Protein AF-S9TN40-F1 (afdb_monomer_lite)

Radius of gyration: 31.81 Å; chains: 1; bounding box: 70×39×96 Å

Secondary structure (DSSP, 8-state):
-----SHHHHHHHHHHHHHHHHHHHHTTSTTS------------EEEEESS-SSS----GGGS-TT-SEEEEEEEEEBTBTTS-EEE---TTS-HHHHHHHHHHHHHTT-EEEEEE--SSS-----EE-HHHHHHHHHHHHHHHHHHHTT-

Sequence (151 aa):
MLRTGNTSRRKWMIVLHAALALMLLQGLVLWAPQAQAAVSSKTIVGYWHNFDNGSGFIKLRDVSPKFDVINVSFAEPTSGVTNGTIGFTPYNYTDTDFKADVSYLQSQGKKVIISMGVRMGRCNCRTPEPEIISLIQSLRSLRNTASTDLM

Foldseek 3Di:
DDDPPDPVVVVVVVVVVVVVVVVVVVVVPPPPPPCPPPDPVDAAADEAELDDPPPDHDQLLRPDPSHQEYEYPAFDAPPPQPPQETGDDRRVDDPVSNVVSCVVCVVVNHHYAHHHDDPPDDRPHDDYDPSVVVNVVSVVVVVVVVVVVPD

pLDDT: mean 70.1, std 18.06, range [32.41, 96.12]

Organism: NCBI:txid1117108

Structure (mmCIF, N/CA/C/O backbone):
data_AF-S9TN40-F1
#
_entry.id   AF-S9TN40-F1
#
loop_
_atom_site.group_PDB
_atom_site.id
_atom_site.type_symbol
_atom_site.label_atom_id
_atom_site.label_alt_id
_atom_site.label_comp_id
_atom_site.label_asym_id
_atom_site.label_entity_id
_atom_site.label_seq_id
_atom_site.pdbx_PDB_ins_code
_atom_site.Cartn_x
_atom_site.Cartn_y
_atom_site.Cartn_z
_atom_site.occupancy
_atom_site.B_iso_or_equiv
_atom_site.auth_seq_id
_atom_site.auth_comp_id
_atom_site.auth_asym_id
_atom_site.auth_atom_id
_atom_site.pdbx_PDB_model_num
ATOM 1 N N . MET A 1 1 ? -49.865 24.875 83.078 1.00 40.78 1 MET A N 1
ATOM 2 C CA . MET A 1 1 ? -48.717 24.014 82.708 1.00 40.78 1 MET A CA 1
ATOM 3 C C . MET A 1 1 ? -48.817 23.666 81.225 1.00 40.78 1 MET A C 1
ATOM 5 O O . MET A 1 1 ? -49.655 22.854 80.862 1.00 40.78 1 MET A O 1
ATOM 9 N N . LEU A 1 2 ? -48.038 24.321 80.355 1.00 44.53 2 LEU A N 1
ATOM 10 C CA . LEU A 1 2 ? -48.029 24.052 78.909 1.00 44.53 2 LEU A CA 1
ATOM 11 C C . LEU A 1 2 ? -46.911 23.051 78.579 1.00 44.53 2 LEU A C 1
ATOM 13 O O . LEU A 1 2 ? -45.742 23.296 78.861 1.00 44.53 2 LEU A O 1
ATOM 17 N N . ARG A 1 3 ? -47.281 21.900 78.006 1.00 49.00 3 ARG A N 1
ATOM 18 C CA . ARG A 1 3 ? -46.381 20.792 77.653 1.00 49.00 3 ARG A CA 1
ATOM 19 C C . ARG A 1 3 ? -45.737 21.050 76.286 1.00 49.00 3 ARG A C 1
ATOM 21 O O . ARG A 1 3 ? -46.187 20.533 75.267 1.00 49.00 3 ARG A O 1
ATOM 28 N N . THR A 1 4 ? -44.680 21.855 76.247 1.00 58.47 4 THR A N 1
ATOM 29 C CA . THR A 1 4 ? -43.840 22.044 75.053 1.00 58.47 4 THR A CA 1
ATOM 30 C C . THR A 1 4 ? -42.830 20.905 74.943 1.00 58.47 4 THR A C 1
ATOM 32 O O . THR A 1 4 ? -41.789 20.921 75.591 1.00 58.47 4 THR A O 1
ATOM 35 N N . GLY A 1 5 ? -43.123 19.888 74.133 1.00 61.41 5 GLY A N 1
ATOM 36 C CA . GLY A 1 5 ? -42.193 18.768 73.978 1.00 61.41 5 GLY A CA 1
ATOM 37 C C . GLY A 1 5 ? -42.590 17.769 72.904 1.00 61.41 5 GLY A C 1
ATOM 38 O O . GLY A 1 5 ? -42.845 16.617 73.226 1.00 61.41 5 GLY A O 1
ATOM 39 N N . ASN A 1 6 ? -42.668 18.182 71.633 1.00 60.69 6 ASN A N 1
ATOM 40 C CA . ASN A 1 6 ? -42.707 17.204 70.528 1.00 60.69 6 ASN A CA 1
ATOM 41 C C . ASN A 1 6 ? -42.323 17.756 69.141 1.00 60.69 6 ASN A C 1
ATOM 43 O O . ASN A 1 6 ? -42.024 16.997 68.224 1.00 60.69 6 ASN A O 1
ATOM 47 N N . THR A 1 7 ? -42.301 19.075 68.951 1.00 58.06 7 THR A N 1
ATOM 48 C CA . THR A 1 7 ? -42.022 19.681 67.637 1.00 58.06 7 THR A CA 1
ATOM 49 C C . THR A 1 7 ? -40.564 19.524 67.210 1.00 58.06 7 THR A C 1
ATOM 51 O O . THR A 1 7 ? -40.300 19.266 66.040 1.00 58.06 7 THR A O 1
ATOM 54 N N . SER A 1 8 ? -39.619 19.600 68.152 1.00 60.91 8 SER A N 1
ATOM 55 C CA . SER A 1 8 ? -38.189 19.452 67.854 1.00 60.91 8 SER A CA 1
ATOM 56 C C . SER A 1 8 ? -37.843 18.016 67.432 1.00 60.91 8 SER A C 1
ATOM 58 O O . SER A 1 8 ? -37.237 17.805 66.386 1.00 60.91 8 SER A O 1
ATOM 60 N N . ARG A 1 9 ? -38.345 17.002 68.156 1.00 66.50 9 ARG A N 1
ATOM 61 C CA . ARG A 1 9 ? -38.124 15.579 67.829 1.00 66.50 9 ARG A CA 1
ATOM 62 C C . ARG A 1 9 ? -38.661 15.195 66.446 1.00 66.50 9 ARG A C 1
ATOM 64 O O . ARG A 1 9 ? -37.987 14.477 65.720 1.00 66.50 9 ARG A O 1
ATOM 71 N N . ARG A 1 10 ? -39.825 15.719 66.044 1.00 63.19 10 ARG A N 1
ATOM 72 C CA . ARG A 1 10 ? -40.383 15.489 64.697 1.00 63.19 10 ARG A CA 1
ATOM 73 C C . ARG A 1 10 ? -39.520 16.088 63.585 1.00 63.19 10 ARG A C 1
ATOM 75 O O . ARG A 1 10 ? -39.329 15.434 62.567 1.00 63.19 10 ARG A O 1
ATOM 82 N N . LYS A 1 11 ? -38.953 17.283 63.790 1.00 69.25 11 LYS A N 1
ATOM 83 C CA . LYS A 1 11 ? -38.044 17.918 62.818 1.00 69.25 11 LYS A CA 1
ATOM 84 C C . LYS A 1 11 ? -36.750 17.117 62.643 1.00 69.25 11 LYS A C 1
ATOM 86 O O . LYS A 1 11 ? -36.349 16.861 61.514 1.00 69.25 11 LYS A O 1
ATOM 91 N N . TRP A 1 12 ? -36.158 16.647 63.741 1.00 69.19 12 TRP A N 1
ATOM 92 C CA . TRP A 1 12 ? -34.956 15.806 63.699 1.00 69.19 12 TRP A CA 1
ATOM 93 C C . TRP A 1 12 ? -35.201 14.441 63.050 1.00 69.19 12 TRP A C 1
ATOM 95 O O . TRP A 1 12 ? -34.355 13.967 62.296 1.00 69.19 12 TRP A O 1
ATOM 105 N N . MET A 1 13 ? -36.377 13.841 63.260 1.00 73.88 13 MET A N 1
ATOM 106 C CA . MET A 1 13 ? -36.742 12.598 62.574 1.00 73.88 13 MET A CA 1
ATOM 107 C C . MET A 1 13 ? -36.848 12.780 61.054 1.00 73.88 13 MET A C 1
ATOM 109 O O . MET A 1 13 ? -36.390 11.907 60.326 1.00 73.88 13 MET A O 1
ATOM 113 N N . ILE A 1 14 ? -37.379 13.903 60.561 1.00 75.62 14 ILE A N 1
ATOM 114 C CA . ILE A 1 14 ? -37.471 14.172 59.112 1.00 75.62 14 ILE A CA 1
ATOM 115 C C . ILE A 1 14 ? -36.076 14.340 58.492 1.00 75.62 14 ILE A C 1
ATOM 117 O O . ILE A 1 14 ? -35.807 13.776 57.435 1.00 75.62 14 ILE A O 1
ATOM 121 N N . VAL A 1 15 ? -35.167 15.049 59.170 1.00 75.31 15 VAL A N 1
ATOM 122 C CA . VAL A 1 15 ? -33.778 15.225 58.706 1.00 75.31 15 VAL A CA 1
ATOM 123 C C . VAL A 1 15 ? -33.031 13.888 58.659 1.00 75.31 15 VAL A C 1
ATOM 125 O O . VAL A 1 15 ? -32.335 13.616 57.685 1.00 75.31 15 VAL A O 1
ATOM 128 N N . LEU A 1 16 ? -33.222 13.021 59.660 1.00 77.44 16 LEU A N 1
ATOM 129 C CA . LEU A 1 16 ? -32.628 11.679 59.683 1.00 77.44 16 LEU A CA 1
ATOM 130 C C . LEU A 1 16 ? -33.131 10.798 58.532 1.00 77.44 16 LEU A C 1
ATOM 132 O O . LEU A 1 16 ? -32.328 10.126 57.890 1.00 77.44 16 LEU A O 1
ATOM 136 N N . HIS A 1 17 ? -34.432 10.833 58.228 1.00 71.94 17 HIS A N 1
ATOM 137 C CA . HIS A 1 17 ? -34.983 10.078 57.099 1.00 71.94 17 HIS A CA 1
ATOM 138 C C . HIS A 1 17 ? -34.494 10.624 55.751 1.00 71.94 17 HIS A C 1
ATOM 140 O O . HIS A 1 17 ? -34.180 9.838 54.862 1.00 71.94 17 HIS A O 1
ATOM 146 N N . ALA A 1 18 ? -34.372 11.947 55.603 1.00 75.56 18 ALA A N 1
ATOM 147 C CA . ALA A 1 18 ? -33.836 12.560 54.389 1.00 75.56 18 ALA A CA 1
ATOM 148 C C . ALA A 1 18 ? -32.352 12.214 54.173 1.00 75.56 18 ALA A C 1
ATOM 150 O O . ALA A 1 18 ? -31.959 11.880 53.058 1.00 75.56 18 ALA A O 1
ATOM 151 N N . ALA A 1 19 ? -31.538 12.225 55.234 1.00 74.75 19 ALA A N 1
ATOM 152 C CA . ALA A 1 19 ? -30.127 11.844 55.168 1.00 74.75 19 ALA A CA 1
ATOM 153 C C . ALA A 1 19 ? -29.941 10.349 54.854 1.00 74.75 19 ALA A C 1
ATOM 155 O O . ALA A 1 19 ? -29.091 9.994 54.038 1.00 74.75 19 ALA A O 1
ATOM 156 N N . LEU A 1 20 ? -30.774 9.479 55.437 1.00 75.06 20 LEU A N 1
ATOM 157 C CA . LEU A 1 20 ? -30.757 8.043 55.155 1.00 75.06 20 LEU A CA 1
ATOM 158 C C . LEU A 1 20 ? -31.198 7.744 53.712 1.00 75.06 20 LEU A C 1
ATOM 160 O O . LEU A 1 20 ? -30.559 6.947 53.031 1.00 75.06 20 LEU A O 1
ATOM 164 N N . ALA A 1 21 ? -32.236 8.422 53.216 1.00 71.88 21 ALA A N 1
ATOM 165 C CA . ALA A 1 21 ? -32.679 8.299 51.827 1.00 71.88 21 ALA A CA 1
ATOM 166 C C . ALA A 1 21 ? -31.609 8.785 50.834 1.00 71.88 21 ALA A C 1
ATOM 168 O O . ALA A 1 21 ? -31.408 8.155 49.799 1.00 71.88 21 ALA A O 1
ATOM 169 N N . LEU A 1 22 ? -30.877 9.854 51.168 1.00 66.81 22 LEU A N 1
ATOM 170 C CA . LEU A 1 22 ? -29.790 10.377 50.339 1.00 66.81 22 LEU A CA 1
ATOM 171 C C . LEU A 1 22 ? -28.568 9.440 50.323 1.00 66.81 22 LEU A C 1
ATOM 173 O O . LEU A 1 22 ? -27.964 9.256 49.271 1.00 66.81 22 LEU A O 1
ATOM 177 N N . MET A 1 23 ? -28.240 8.797 51.450 1.00 67.56 23 MET A N 1
ATOM 178 C CA . MET A 1 23 ? -27.195 7.763 51.515 1.00 67.56 23 MET A CA 1
ATOM 179 C C . MET A 1 23 ? -27.568 6.504 50.721 1.00 67.56 23 MET A C 1
ATOM 181 O O . MET A 1 23 ? -26.726 5.954 50.014 1.00 67.56 23 MET A O 1
ATOM 185 N N . LEU A 1 24 ? -28.831 6.071 50.781 1.00 64.00 24 LEU A N 1
ATOM 186 C CA . LEU A 1 24 ? -29.316 4.920 50.013 1.00 64.00 24 LEU A CA 1
ATOM 187 C C . LEU A 1 24 ? -29.349 5.198 48.501 1.00 64.00 24 LEU A C 1
ATOM 189 O O . LEU A 1 24 ? -29.096 4.288 47.715 1.00 64.00 24 LEU A O 1
ATOM 193 N N . LEU A 1 25 ? -29.576 6.451 48.087 1.00 60.12 25 LEU A N 1
ATOM 194 C CA . LEU A 1 25 ? -29.520 6.855 46.677 1.00 60.12 25 LEU A CA 1
ATOM 195 C C . LEU A 1 25 ? -28.088 6.855 46.106 1.00 60.12 25 LEU A C 1
ATOM 197 O O . LEU A 1 25 ? -27.906 6.641 44.912 1.00 60.12 25 LEU A O 1
ATOM 201 N N . GLN A 1 26 ? -27.069 7.075 46.945 1.00 57.81 26 GLN A N 1
ATOM 202 C CA . GLN A 1 26 ? -25.658 7.097 46.526 1.00 57.81 26 GLN A CA 1
ATOM 203 C C . GLN A 1 26 ? -25.017 5.699 46.485 1.00 57.81 26 GLN A C 1
ATOM 205 O O . GLN A 1 26 ? -24.060 5.484 45.743 1.00 57.81 26 GLN A O 1
ATOM 210 N N . GLY A 1 27 ? -25.563 4.726 47.225 1.00 56.72 27 GLY A N 1
ATOM 211 C CA . GLY A 1 27 ? -25.074 3.340 47.239 1.00 56.72 27 GLY A CA 1
ATOM 212 C C . GLY A 1 27 ? -25.306 2.558 45.937 1.00 56.72 27 GLY A C 1
ATOM 213 O O . GLY A 1 27 ? -24.708 1.503 45.747 1.00 56.72 27 GLY A O 1
ATOM 214 N N . LEU A 1 28 ? -26.134 3.074 45.021 1.00 55.69 28 LEU A N 1
ATOM 215 C CA . LEU A 1 28 ? -26.505 2.416 43.760 1.00 55.69 28 LEU A CA 1
ATOM 216 C C . LEU A 1 28 ? -25.550 2.696 42.583 1.00 55.69 28 LEU A C 1
ATOM 218 O O . LEU A 1 28 ? -25.725 2.118 41.516 1.00 55.69 28 LEU A O 1
ATOM 222 N N . VAL A 1 29 ? -24.538 3.554 42.757 1.00 54.84 29 VAL A N 1
ATOM 223 C CA . VAL A 1 29 ? -23.639 3.989 41.663 1.00 54.84 29 VAL A CA 1
ATOM 224 C C . VAL A 1 29 ? -22.259 3.305 41.708 1.00 54.84 29 VAL A C 1
ATOM 226 O O . VAL A 1 29 ? -21.492 3.394 40.756 1.00 54.84 29 VAL A O 1
ATOM 229 N N . LEU A 1 30 ? -21.934 2.558 42.772 1.00 56.50 30 LEU A N 1
ATOM 230 C CA . LEU A 1 30 ? -20.580 2.020 43.001 1.00 56.50 30 LEU A CA 1
ATOM 231 C C . LEU A 1 30 ? -20.322 0.596 42.477 1.00 56.50 30 LEU A C 1
ATOM 233 O O . LEU A 1 30 ? -19.230 0.072 42.674 1.00 56.50 30 LEU A O 1
ATOM 237 N N . TRP A 1 31 ? -21.277 -0.035 41.789 1.00 58.31 31 TRP A N 1
ATOM 238 C CA . TRP A 1 31 ? -21.046 -1.329 41.128 1.00 58.31 31 TRP A CA 1
ATOM 239 C C . TRP A 1 31 ? -21.629 -1.378 39.711 1.00 58.31 31 TRP A C 1
ATOM 241 O O . TRP A 1 31 ? -22.158 -2.390 39.258 1.00 58.31 31 TRP A O 1
ATOM 251 N N . ALA A 1 32 ? -21.467 -0.304 38.940 1.00 59.38 32 ALA A N 1
ATOM 252 C CA . ALA A 1 32 ? -21.295 -0.554 37.516 1.00 59.38 32 ALA A CA 1
ATOM 253 C C . ALA A 1 32 ? -19.955 -1.299 37.380 1.00 59.38 32 ALA A C 1
ATOM 255 O O . ALA A 1 32 ? -18.943 -0.769 37.847 1.00 59.38 32 ALA A O 1
ATOM 256 N N . PRO A 1 33 ? -19.896 -2.519 36.812 1.00 55.47 33 PRO A N 1
ATOM 257 C CA . PRO A 1 33 ? -18.613 -3.045 36.389 1.00 55.47 33 PRO A CA 1
ATOM 258 C C . PRO A 1 33 ? -18.046 -2.004 35.427 1.00 55.47 33 PRO A C 1
ATOM 260 O O . PRO A 1 33 ? -18.617 -1.764 34.362 1.00 55.47 33 PRO A O 1
ATOM 263 N N . GLN A 1 34 ? -16.960 -1.334 35.815 1.00 55.72 34 GLN A N 1
ATOM 264 C CA . GLN A 1 34 ? -16.143 -0.649 34.832 1.00 55.72 34 GLN A CA 1
ATOM 265 C C . GLN A 1 34 ? -15.665 -1.760 33.909 1.00 55.72 34 GLN A C 1
ATOM 267 O O . GLN A 1 34 ? -14.775 -2.535 34.257 1.00 55.72 34 GLN A O 1
ATOM 272 N N . ALA A 1 35 ? -16.322 -1.895 32.759 1.00 57.22 35 ALA A N 1
ATOM 273 C CA . ALA A 1 35 ? -15.755 -2.599 31.636 1.00 57.22 35 ALA A CA 1
ATOM 274 C C . ALA A 1 35 ? -14.517 -1.790 31.255 1.00 57.22 35 ALA A C 1
ATOM 276 O O . ALA A 1 35 ? -14.568 -0.903 30.407 1.00 57.22 35 ALA A O 1
ATOM 277 N N . GLN A 1 36 ? -13.408 -2.052 31.945 1.00 53.44 36 GLN A N 1
ATOM 278 C CA . GLN A 1 36 ? -12.099 -1.740 31.429 1.00 53.44 36 GLN A CA 1
ATOM 279 C C . GLN A 1 36 ? -12.041 -2.574 30.158 1.00 53.44 36 GLN A C 1
ATOM 281 O O . GLN A 1 36 ? -11.876 -3.794 30.221 1.00 53.44 36 GLN A O 1
ATOM 286 N N . ALA A 1 37 ? -12.334 -1.948 29.017 1.00 48.56 37 ALA A N 1
ATOM 287 C CA . ALA A 1 37 ? -12.120 -2.570 27.731 1.00 48.56 37 ALA A CA 1
ATOM 288 C C . ALA A 1 37 ? -10.702 -3.133 27.799 1.00 48.56 37 ALA A C 1
ATOM 290 O O . ALA A 1 37 ? -9.751 -2.390 28.047 1.00 48.56 37 ALA A O 1
ATOM 291 N N . ALA A 1 38 ? -10.566 -4.455 27.717 1.00 51.94 38 ALA A N 1
ATOM 292 C CA . ALA A 1 38 ? -9.266 -5.081 27.614 1.00 51.94 38 ALA A CA 1
ATOM 293 C C . ALA A 1 38 ? -8.741 -4.696 26.232 1.00 51.94 38 ALA A C 1
ATOM 295 O O . ALA A 1 38 ? -8.952 -5.397 25.245 1.00 51.94 38 ALA A O 1
ATOM 296 N N . VAL A 1 39 ? -8.156 -3.505 26.144 1.00 47.38 39 VAL A N 1
ATOM 297 C CA . VAL A 1 39 ? -7.584 -2.994 24.915 1.00 47.38 39 VAL A CA 1
ATOM 298 C C . VAL A 1 39 ? -6.299 -3.777 24.719 1.00 47.38 39 VAL A C 1
ATOM 300 O O . VAL A 1 39 ? -5.264 -3.457 25.299 1.00 47.38 39 VAL A O 1
ATOM 303 N N . SER A 1 40 ? -6.325 -4.817 23.891 1.00 52.34 40 SER A N 1
ATOM 304 C CA . SER A 1 40 ? -5.105 -5.133 23.162 1.00 52.34 40 SER A CA 1
ATOM 305 C C . SER A 1 40 ? -5.002 -4.112 22.029 1.00 52.34 40 SER A C 1
ATOM 307 O O . SER A 1 40 ? -5.326 -4.414 20.883 1.00 52.34 40 SER A O 1
ATOM 309 N N . SER A 1 41 ? -4.566 -2.891 22.348 1.00 67.25 41 SER A N 1
ATOM 310 C CA . SER A 1 41 ? -4.261 -1.801 21.401 1.00 67.25 41 SER A CA 1
ATOM 311 C C . SER A 1 41 ? -2.999 -2.100 20.584 1.00 67.25 41 SER A C 1
ATOM 313 O O . SER A 1 41 ? -2.185 -1.225 20.290 1.00 67.25 41 SER A O 1
ATOM 315 N N . LYS A 1 42 ? -2.761 -3.374 20.267 1.00 76.62 42 LYS A N 1
ATOM 316 C CA . LYS A 1 42 ? -1.506 -3.816 19.684 1.00 76.62 42 LYS A CA 1
ATOM 317 C C . LYS A 1 42 ? -1.632 -3.859 18.171 1.00 76.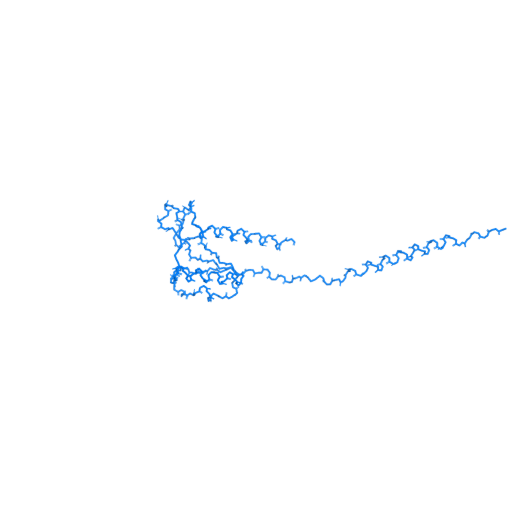62 42 LYS A C 1
ATOM 319 O O . LYS A 1 42 ? -2.052 -4.861 17.610 1.00 76.62 42 LYS A O 1
ATOM 324 N N . THR A 1 43 ? -1.204 -2.773 17.544 1.00 83.50 43 THR A N 1
ATOM 325 C CA . THR A 1 43 ? -1.043 -2.663 16.093 1.00 83.50 43 THR A CA 1
ATOM 326 C C . THR A 1 43 ? 0.179 -3.455 15.630 1.00 83.50 43 THR A C 1
ATOM 328 O O . THR A 1 43 ? 1.287 -3.256 16.139 1.00 83.50 43 THR A O 1
ATOM 331 N N . ILE A 1 44 ? 0.010 -4.319 14.632 1.00 88.69 44 ILE A N 1
ATOM 332 C CA . ILE A 1 44 ? 1.104 -5.012 13.950 1.00 88.69 44 ILE A CA 1
ATOM 333 C C . ILE A 1 44 ? 1.418 -4.285 12.642 1.00 88.69 44 ILE A C 1
ATOM 335 O O . ILE A 1 44 ? 0.588 -4.185 11.736 1.00 88.69 44 ILE A O 1
ATOM 339 N N . VAL A 1 45 ? 2.656 -3.802 12.544 1.00 90.88 45 VAL A N 1
ATOM 340 C CA . VAL A 1 45 ? 3.186 -3.096 11.373 1.00 90.88 45 VAL A CA 1
ATOM 341 C C . VAL A 1 45 ? 4.151 -4.017 10.633 1.00 90.88 45 VAL A C 1
ATOM 343 O O . VAL A 1 45 ? 5.103 -4.521 11.228 1.00 90.88 45 VAL A O 1
ATOM 346 N N . GLY A 1 46 ? 3.911 -4.240 9.343 1.00 91.00 46 GLY A N 1
ATOM 347 C CA . GLY A 1 46 ? 4.749 -5.074 8.481 1.00 91.00 46 GLY A CA 1
ATOM 348 C C . GLY A 1 46 ? 5.313 -4.295 7.300 1.00 91.00 46 GLY A C 1
ATOM 349 O O . GLY A 1 46 ? 4.664 -3.384 6.793 1.00 91.00 46 GLY A O 1
ATOM 350 N N . TYR A 1 47 ? 6.511 -4.665 6.851 1.00 92.19 47 TYR A N 1
ATOM 351 C CA . TYR A 1 47 ? 7.099 -4.172 5.606 1.00 92.19 47 TYR A CA 1
ATOM 352 C C . TYR A 1 47 ? 6.791 -5.167 4.482 1.00 92.19 47 TYR A C 1
ATOM 354 O O . TYR A 1 47 ? 6.991 -6.369 4.650 1.00 92.19 47 TYR A O 1
ATOM 362 N N . TRP A 1 48 ? 6.285 -4.673 3.356 1.00 93.88 48 TRP A N 1
ATOM 363 C CA . TRP A 1 48 ? 5.992 -5.459 2.161 1.00 93.88 48 TRP A CA 1
ATOM 364 C C . TRP A 1 48 ? 7.012 -5.126 1.077 1.00 93.88 48 TRP A C 1
ATOM 366 O O . TRP A 1 48 ? 7.243 -3.955 0.766 1.00 93.88 48 TRP A O 1
ATOM 376 N N . HIS A 1 49 ? 7.647 -6.154 0.520 1.00 92.69 49 HIS A N 1
ATOM 377 C CA . HIS A 1 49 ? 8.718 -5.982 -0.452 1.00 92.69 49 HIS A CA 1
ATOM 378 C C . HIS A 1 49 ? 8.152 -5.681 -1.841 1.00 92.69 49 HIS A C 1
ATOM 380 O O . HIS A 1 49 ? 7.573 -6.549 -2.488 1.00 92.69 49 HIS A O 1
ATOM 386 N N . ASN A 1 50 ? 8.401 -4.466 -2.327 1.00 90.38 50 ASN A N 1
ATOM 387 C CA . ASN A 1 50 ? 8.193 -4.074 -3.719 1.00 90.38 50 ASN A CA 1
ATOM 388 C C . ASN A 1 50 ? 9.439 -4.389 -4.571 1.00 90.38 50 ASN A C 1
ATOM 390 O O . ASN A 1 50 ? 9.846 -3.601 -5.419 1.00 90.38 50 ASN A O 1
ATOM 394 N N . PHE A 1 51 ? 10.117 -5.494 -4.271 1.00 89.00 51 PHE A N 1
ATOM 395 C CA . PHE A 1 51 ? 11.340 -5.944 -4.928 1.00 89.00 51 PHE A CA 1
ATOM 396 C C . PHE A 1 51 ? 11.560 -7.426 -4.625 1.00 89.00 51 PHE A C 1
ATOM 398 O O . PHE A 1 51 ? 11.017 -7.955 -3.655 1.00 89.00 51 PHE A O 1
ATOM 405 N N . ASP A 1 52 ? 12.412 -8.077 -5.412 1.00 88.94 52 ASP A N 1
ATOM 406 C CA . ASP A 1 52 ? 12.858 -9.438 -5.132 1.00 88.94 52 ASP A CA 1
ATOM 407 C C . ASP A 1 52 ? 14.188 -9.442 -4.364 1.00 88.94 52 ASP A C 1
ATOM 409 O O . ASP A 1 52 ? 15.161 -8.779 -4.734 1.00 88.94 52 ASP A O 1
ATOM 413 N N . ASN A 1 53 ? 14.212 -10.190 -3.264 1.00 88.00 53 ASN A N 1
ATOM 414 C CA . ASN A 1 53 ? 15.394 -10.483 -2.456 1.00 88.00 53 ASN A CA 1
ATOM 415 C C . ASN A 1 53 ? 15.528 -11.986 -2.140 1.00 88.00 53 ASN A C 1
ATOM 417 O O . ASN A 1 53 ? 16.237 -12.348 -1.202 1.00 88.00 53 ASN A O 1
ATOM 421 N N . GLY A 1 54 ? 14.814 -12.850 -2.867 1.00 90.75 54 GLY A N 1
ATOM 422 C CA . GLY A 1 54 ? 14.764 -14.294 -2.639 1.00 90.75 54 GLY A CA 1
ATOM 423 C C . GLY A 1 54 ? 13.709 -14.758 -1.628 1.00 90.75 54 GLY A C 1
ATOM 424 O O . GLY A 1 54 ? 13.559 -15.961 -1.441 1.00 90.75 54 GLY A O 1
ATOM 425 N N . SER A 1 55 ? 12.949 -13.851 -0.994 1.00 88.62 55 SER A N 1
ATOM 426 C CA . SER A 1 55 ? 11.833 -14.221 -0.095 1.00 88.62 55 SER A CA 1
ATOM 427 C C . SER A 1 55 ? 10.528 -14.580 -0.820 1.00 88.62 55 SER A C 1
ATOM 429 O O . SER A 1 55 ? 9.574 -15.030 -0.184 1.00 88.62 55 SER A O 1
ATOM 431 N N . GLY A 1 56 ? 10.500 -14.433 -2.147 1.00 88.94 56 GLY A N 1
ATOM 432 C CA . GLY A 1 56 ? 9.308 -14.626 -2.963 1.00 88.94 56 GLY A CA 1
ATOM 433 C C . GLY A 1 56 ? 8.390 -13.403 -2.975 1.00 88.94 56 GLY A C 1
ATOM 434 O O . GLY A 1 56 ? 8.526 -12.470 -2.185 1.00 88.94 56 GLY A O 1
ATOM 435 N N . PHE A 1 57 ? 7.447 -13.408 -3.914 1.00 92.25 57 PHE A N 1
ATOM 436 C CA . PHE A 1 57 ? 6.489 -12.326 -4.111 1.00 92.25 57 PHE A CA 1
ATOM 437 C C . PHE A 1 57 ? 5.107 -12.724 -3.586 1.00 92.25 57 PHE A C 1
ATOM 439 O O . PHE A 1 57 ? 4.602 -13.800 -3.905 1.00 92.25 57 PHE A O 1
ATOM 446 N N . ILE A 1 58 ? 4.483 -11.835 -2.811 1.00 94.31 58 ILE A N 1
ATOM 447 C CA . ILE A 1 58 ? 3.128 -12.004 -2.273 1.00 94.31 58 ILE A CA 1
ATOM 448 C C . ILE A 1 58 ? 2.287 -10.833 -2.767 1.00 94.31 58 ILE A C 1
ATOM 450 O O . ILE A 1 58 ? 2.675 -9.681 -2.576 1.00 94.31 58 ILE A O 1
ATOM 454 N N . LYS A 1 59 ? 1.122 -11.100 -3.365 1.00 95.19 59 LYS A N 1
ATOM 455 C CA . LYS A 1 59 ? 0.184 -10.037 -3.743 1.00 95.19 59 LYS A CA 1
ATOM 456 C C . LYS A 1 59 ? -0.311 -9.289 -2.506 1.00 95.19 59 LYS A C 1
ATOM 458 O O . LYS A 1 59 ? -0.524 -9.897 -1.462 1.00 95.19 59 LYS A O 1
ATOM 463 N N . LEU A 1 60 ? -0.555 -7.983 -2.620 1.00 93.62 60 LEU A N 1
ATOM 464 C CA . LEU A 1 60 ? -1.025 -7.162 -1.497 1.00 93.62 60 LEU A CA 1
ATOM 465 C C . LEU A 1 60 ? -2.302 -7.729 -0.864 1.00 93.62 60 LEU A C 1
ATOM 467 O O . LEU A 1 60 ? -2.386 -7.838 0.358 1.00 93.62 60 LEU A O 1
ATOM 471 N N . ARG A 1 61 ? -3.264 -8.157 -1.687 1.00 94.75 61 ARG A N 1
ATOM 472 C CA . ARG A 1 61 ? -4.509 -8.789 -1.221 1.00 94.75 61 ARG A CA 1
ATOM 473 C C . ARG A 1 61 ? -4.308 -10.083 -0.417 1.00 94.75 61 ARG A C 1
ATOM 475 O O . ARG A 1 61 ? -5.180 -10.426 0.374 1.00 94.75 61 ARG A O 1
ATOM 482 N N . ASP A 1 62 ? -3.174 -10.761 -0.601 1.00 96.12 62 ASP A N 1
ATOM 483 C CA . ASP A 1 62 ? -2.845 -12.040 0.038 1.00 96.12 62 ASP A CA 1
ATOM 484 C C . ASP A 1 62 ? -1.981 -11.853 1.302 1.00 96.12 62 ASP A C 1
ATOM 486 O O . ASP A 1 62 ? -1.595 -12.824 1.959 1.00 96.12 62 ASP A O 1
ATOM 490 N N . VAL A 1 63 ? -1.668 -10.605 1.675 1.00 94.81 63 VAL A N 1
ATOM 491 C CA . VAL A 1 63 ? -0.967 -10.299 2.927 1.00 94.81 63 VAL A CA 1
ATOM 492 C C . VAL A 1 63 ? -1.807 -10.764 4.114 1.00 94.81 63 VAL A C 1
ATOM 494 O O . VAL A 1 63 ? -3.014 -10.534 4.183 1.00 94.81 63 VAL A O 1
ATOM 497 N N . SER A 1 64 ? -1.140 -11.395 5.085 1.00 95.25 64 SER A N 1
ATOM 498 C CA . SER A 1 64 ? -1.790 -11.927 6.282 1.00 95.25 64 SER A CA 1
ATOM 499 C C . SER A 1 64 ? -2.706 -10.886 6.939 1.00 95.25 64 SER A C 1
ATOM 501 O O . SER A 1 64 ? -2.269 -9.765 7.225 1.00 95.25 64 SER A O 1
ATOM 503 N N . PRO A 1 65 ? -3.955 -11.254 7.275 1.00 92.75 65 PRO A N 1
ATOM 504 C CA . PRO A 1 65 ? -4.904 -10.328 7.874 1.00 92.75 65 PRO A CA 1
ATOM 505 C C . PRO A 1 65 ? -4.476 -9.850 9.266 1.00 92.75 65 PRO A C 1
ATOM 507 O O . PRO A 1 65 ? -5.051 -8.883 9.750 1.00 92.75 65 PRO A O 1
ATOM 510 N N . LYS A 1 66 ? -3.459 -10.475 9.879 1.00 92.56 66 LYS A N 1
ATOM 511 C CA . LYS A 1 66 ? -2.881 -10.067 11.167 1.00 92.56 66 LYS A CA 1
ATOM 512 C C . LYS A 1 66 ? -2.122 -8.739 11.112 1.00 92.56 66 LYS A C 1
ATOM 514 O O . LYS A 1 66 ? -1.830 -8.194 12.165 1.00 92.56 66 LYS A O 1
ATOM 519 N N . PHE A 1 67 ? -1.752 -8.253 9.926 1.00 92.56 67 PHE A N 1
ATOM 520 C CA . PHE A 1 67 ? -1.127 -6.939 9.785 1.00 92.56 67 PHE A CA 1
ATOM 521 C C . PHE A 1 67 ? -2.192 -5.849 9.700 1.00 92.56 67 PHE A C 1
ATOM 523 O O . PHE A 1 67 ? -3.077 -5.897 8.839 1.00 92.56 67 PHE A O 1
ATOM 530 N N . ASP A 1 68 ? -2.065 -4.851 10.565 1.00 90.12 68 ASP A N 1
ATOM 531 C CA . ASP A 1 68 ? -2.936 -3.676 10.604 1.00 90.12 68 ASP A CA 1
ATOM 532 C C . ASP A 1 68 ? -2.394 -2.564 9.701 1.00 90.12 68 ASP A C 1
ATOM 534 O O . ASP A 1 68 ? -3.152 -1.847 9.044 1.00 90.12 68 ASP A O 1
ATOM 538 N N . VAL A 1 69 ? -1.062 -2.453 9.633 1.00 89.12 69 VAL A N 1
ATOM 539 C CA . VAL A 1 69 ? -0.346 -1.481 8.804 1.00 89.12 69 VAL A CA 1
ATOM 540 C C . VAL A 1 69 ? 0.651 -2.201 7.900 1.00 89.12 69 VAL A C 1
ATOM 542 O O . VAL A 1 69 ? 1.479 -2.985 8.366 1.00 89.12 69 VAL A O 1
ATOM 545 N N . ILE A 1 70 ? 0.589 -1.900 6.607 1.00 91.88 70 ILE A N 1
ATOM 546 C CA . ILE A 1 70 ? 1.448 -2.446 5.559 1.00 91.88 70 ILE A CA 1
ATOM 547 C C . ILE A 1 70 ? 2.284 -1.301 4.986 1.00 91.88 70 ILE A C 1
ATOM 549 O O . ILE A 1 70 ? 1.764 -0.424 4.295 1.00 91.88 70 ILE A O 1
ATOM 553 N N . ASN A 1 71 ? 3.583 -1.322 5.266 1.00 91.31 71 ASN A N 1
ATOM 554 C CA . ASN A 1 71 ? 4.568 -0.399 4.718 1.00 91.31 71 ASN A CA 1
ATOM 555 C C . ASN A 1 71 ? 5.145 -0.978 3.421 1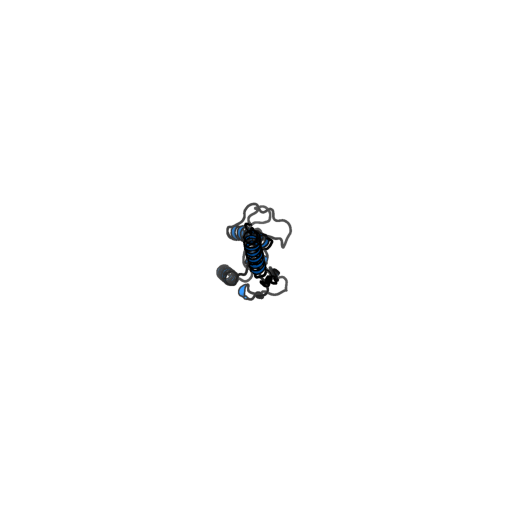.00 91.31 71 ASN A C 1
ATOM 557 O O . ASN A 1 71 ? 5.968 -1.886 3.453 1.00 91.31 71 ASN A O 1
ATOM 561 N N . VAL A 1 72 ? 4.718 -0.458 2.277 1.00 91.00 72 VAL A N 1
ATOM 562 C CA . VAL A 1 72 ? 5.209 -0.827 0.946 1.00 91.00 72 VAL A CA 1
ATOM 563 C C . VAL A 1 72 ? 6.614 -0.255 0.748 1.00 91.00 72 VAL A C 1
ATOM 565 O O . VAL A 1 72 ? 6.812 0.954 0.865 1.00 91.00 72 VAL A O 1
ATOM 568 N N . SER A 1 73 ? 7.592 -1.109 0.452 1.00 88.12 73 SER A N 1
ATOM 569 C CA . SER A 1 73 ? 9.015 -0.753 0.437 1.00 88.12 73 SER A CA 1
ATOM 570 C C . SER A 1 73 ? 9.655 -0.952 -0.930 1.00 88.12 73 SER A C 1
ATOM 572 O O . SER A 1 73 ? 9.725 -2.086 -1.383 1.00 88.12 73 SER A O 1
ATOM 574 N N . PHE A 1 74 ? 10.184 0.074 -1.598 1.00 82.00 74 PHE A N 1
ATOM 575 C CA . PHE A 1 74 ? 10.195 1.503 -1.249 1.00 82.00 74 PHE A CA 1
ATOM 576 C C . PHE A 1 74 ? 9.787 2.350 -2.456 1.00 82.00 74 PHE A C 1
ATOM 578 O O . PHE A 1 74 ? 9.860 1.891 -3.593 1.00 82.00 74 PHE A O 1
ATOM 585 N N . ALA A 1 75 ? 9.381 3.594 -2.203 1.00 78.44 75 ALA A N 1
ATOM 586 C CA . ALA A 1 75 ? 9.438 4.630 -3.228 1.00 78.44 75 ALA A CA 1
ATOM 587 C C . ALA A 1 75 ? 10.892 5.097 -3.395 1.00 78.44 75 ALA A C 1
ATOM 589 O O . ALA A 1 75 ? 11.579 5.356 -2.400 1.00 78.44 75 ALA A O 1
ATOM 590 N N . GLU A 1 76 ? 11.350 5.201 -4.641 1.00 72.81 76 GLU A N 1
ATOM 591 C CA . GLU A 1 76 ? 12.750 5.432 -5.010 1.00 72.81 76 GLU A CA 1
ATOM 592 C C . GLU A 1 76 ? 12.900 6.695 -5.887 1.00 72.81 76 GLU A C 1
ATOM 594 O O . GLU A 1 76 ? 11.926 7.166 -6.484 1.00 72.81 76 GLU A O 1
ATOM 599 N N . PRO A 1 77 ? 14.103 7.295 -5.976 1.00 65.88 77 PRO A N 1
ATOM 600 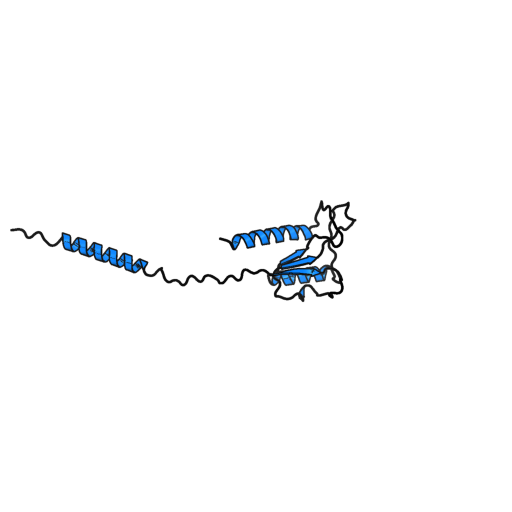C CA . PRO A 1 77 ? 14.339 8.435 -6.857 1.00 65.88 77 PRO A CA 1
ATOM 601 C C . PRO A 1 77 ? 14.193 8.064 -8.334 1.00 65.88 77 PRO A C 1
ATOM 603 O O . PRO A 1 77 ? 14.867 7.156 -8.815 1.00 65.88 77 PRO A O 1
ATOM 606 N N . THR A 1 78 ? 13.388 8.817 -9.083 1.00 66.38 78 THR A N 1
ATOM 607 C CA . THR A 1 78 ? 13.140 8.546 -10.514 1.00 66.38 78 THR A CA 1
ATOM 608 C C . THR A 1 78 ? 14.281 8.990 -11.433 1.00 66.38 78 THR A C 1
ATOM 610 O O . THR A 1 78 ? 14.418 8.461 -12.531 1.00 66.38 78 THR A O 1
ATOM 613 N N . SER A 1 79 ? 15.133 9.920 -10.981 1.00 57.44 79 SER A N 1
ATOM 614 C CA . SER A 1 79 ? 16.223 10.519 -11.777 1.00 57.44 79 SER A CA 1
ATOM 615 C C . SER A 1 79 ? 17.521 10.668 -10.972 1.00 57.44 79 SER A C 1
ATOM 617 O O . SER A 1 79 ? 18.147 11.734 -10.964 1.00 57.44 79 SER A O 1
ATOM 619 N N . GLY A 1 80 ? 17.904 9.612 -10.245 1.00 55.16 80 GLY A N 1
ATOM 620 C CA . GLY A 1 80 ? 19.062 9.610 -9.346 1.00 55.16 80 GLY A CA 1
ATOM 621 C C . GLY A 1 80 ? 18.871 10.471 -8.088 1.00 55.16 80 GLY A C 1
ATOM 622 O O . GLY A 1 80 ? 17.881 11.184 -7.928 1.00 55.16 80 GLY A O 1
ATOM 623 N N . VAL A 1 81 ? 19.838 10.416 -7.165 1.00 54.50 81 VAL A N 1
ATOM 624 C CA . VAL A 1 81 ? 19.766 11.089 -5.847 1.00 54.50 81 VAL A CA 1
ATOM 625 C C . VAL A 1 81 ? 19.737 12.625 -5.911 1.00 54.50 81 VAL A C 1
ATOM 627 O O . VAL A 1 81 ? 19.445 13.275 -4.909 1.00 54.50 81 VAL A O 1
ATOM 630 N N . THR A 1 82 ? 20.037 13.214 -7.071 1.00 52.25 82 THR A N 1
ATOM 631 C CA . THR A 1 82 ? 20.332 14.648 -7.222 1.00 52.25 82 THR A CA 1
ATOM 632 C C . THR A 1 82 ? 19.091 15.517 -7.442 1.00 52.25 82 THR A C 1
ATOM 634 O O . THR A 1 82 ? 19.074 16.666 -7.010 1.00 52.25 82 THR A O 1
ATOM 637 N N . ASN A 1 83 ? 18.038 14.988 -8.078 1.00 53.25 83 ASN A N 1
ATOM 638 C CA . ASN A 1 83 ? 16.859 15.779 -8.470 1.00 53.25 83 ASN A CA 1
ATOM 639 C C . ASN A 1 83 ? 15.696 15.720 -7.469 1.00 53.25 83 ASN A C 1
ATOM 641 O O . ASN A 1 83 ? 14.682 16.387 -7.663 1.00 53.25 83 ASN A O 1
ATOM 645 N N . GLY A 1 84 ? 15.824 14.932 -6.397 1.00 58.06 84 GLY A N 1
ATOM 646 C CA . GLY A 1 84 ? 14.876 14.912 -5.278 1.00 58.06 84 GLY A CA 1
ATOM 647 C C . GLY A 1 84 ? 13.433 14.524 -5.626 1.00 58.06 84 GLY A C 1
ATOM 648 O O . GLY A 1 84 ? 12.568 14.676 -4.763 1.00 58.06 84 GLY A O 1
ATOM 649 N N . THR A 1 85 ? 13.187 14.051 -6.853 1.00 63.25 85 THR A N 1
ATOM 650 C CA . THR A 1 85 ? 11.899 13.531 -7.326 1.00 63.25 85 THR A CA 1
ATOM 651 C C . THR A 1 85 ? 11.810 12.066 -6.941 1.00 63.25 85 THR A C 1
ATOM 653 O O . THR A 1 85 ? 12.706 11.289 -7.270 1.00 63.25 85 THR A O 1
ATOM 656 N N . ILE A 1 86 ? 10.750 11.711 -6.223 1.00 67.75 86 ILE A N 1
ATOM 657 C CA . ILE A 1 86 ? 10.495 10.351 -5.751 1.00 67.75 86 ILE A CA 1
ATOM 658 C C . ILE A 1 86 ? 9.290 9.808 -6.496 1.00 67.75 86 ILE A C 1
ATOM 660 O O . ILE A 1 86 ? 8.268 10.487 -6.574 1.00 67.75 86 ILE A O 1
ATOM 664 N N . GLY A 1 87 ? 9.431 8.594 -7.010 1.00 74.50 87 GLY A N 1
ATOM 665 C CA . GLY A 1 87 ? 8.367 7.858 -7.669 1.00 74.50 87 GLY A CA 1
ATOM 666 C C . GLY A 1 87 ? 8.234 6.463 -7.084 1.00 74.50 87 GLY A C 1
ATOM 667 O O . GLY A 1 87 ? 9.065 5.992 -6.301 1.00 74.50 87 GLY A O 1
ATOM 668 N N . PHE A 1 88 ? 7.155 5.803 -7.466 1.00 82.12 88 PHE A N 1
ATOM 669 C CA . PHE A 1 88 ? 6.867 4.440 -7.072 1.00 82.12 88 PHE A CA 1
ATOM 670 C C . PHE A 1 88 ? 6.450 3.652 -8.309 1.00 82.12 88 PHE A C 1
ATOM 672 O O . PHE A 1 88 ? 5.648 4.117 -9.112 1.00 82.12 88 PHE A O 1
ATOM 679 N N . THR A 1 89 ? 7.010 2.459 -8.469 1.00 83.69 89 THR A N 1
ATOM 680 C CA . THR A 1 89 ? 6.630 1.541 -9.542 1.00 83.69 89 THR A CA 1
ATOM 681 C C . THR A 1 89 ? 6.397 0.172 -8.920 1.00 83.69 89 THR A C 1
ATOM 683 O O . THR A 1 89 ? 7.340 -0.381 -8.348 1.00 83.69 89 THR A O 1
ATOM 686 N N . PRO A 1 90 ? 5.175 -0.381 -8.980 1.00 87.69 90 PRO A N 1
ATOM 687 C CA . PRO A 1 90 ? 4.877 -1.685 -8.408 1.00 87.69 90 PRO A CA 1
ATOM 688 C C . PRO A 1 90 ? 5.731 -2.798 -9.034 1.00 87.69 90 PRO A C 1
ATOM 690 O O . PRO A 1 90 ? 5.777 -2.966 -10.252 1.00 87.69 90 PRO A O 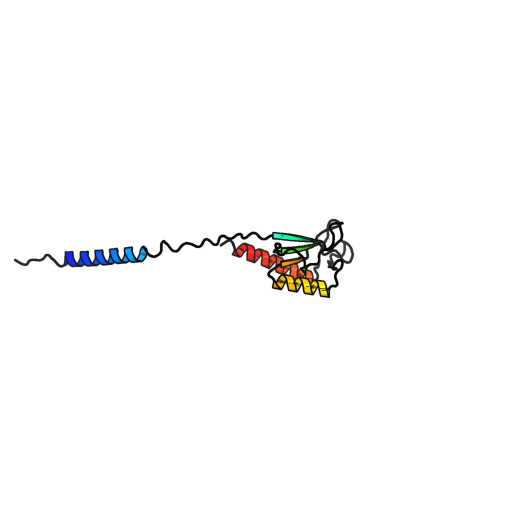1
ATOM 693 N N . TYR A 1 91 ? 6.391 -3.602 -8.207 1.00 89.56 91 TYR A N 1
ATOM 694 C CA . TYR A 1 91 ? 7.119 -4.784 -8.653 1.00 89.56 91 TYR A CA 1
ATOM 695 C C . TYR A 1 91 ? 6.140 -5.930 -8.902 1.00 89.56 91 TYR A C 1
ATOM 697 O O . TYR A 1 91 ? 5.359 -6.288 -8.020 1.00 89.56 91 TYR A O 1
ATOM 705 N N . ASN A 1 92 ? 6.192 -6.510 -10.104 1.00 92.62 92 ASN A N 1
ATOM 706 C CA . ASN A 1 92 ? 5.337 -7.626 -10.525 1.00 92.62 92 ASN A CA 1
ATOM 707 C C . ASN A 1 92 ? 3.821 -7.349 -10.361 1.00 92.62 92 ASN A C 1
ATOM 709 O O . ASN A 1 92 ? 3.027 -8.250 -10.083 1.00 92.62 92 ASN A O 1
ATOM 713 N N . TYR A 1 93 ? 3.436 -6.082 -10.532 1.00 88.25 93 TYR A N 1
ATOM 714 C CA . TYR A 1 93 ? 2.071 -5.559 -10.467 1.00 88.25 93 TYR A CA 1
ATOM 715 C C . TYR A 1 93 ? 1.834 -4.592 -11.627 1.00 88.25 93 TYR A C 1
ATOM 717 O O . TYR A 1 93 ? 2.759 -3.921 -12.078 1.00 88.25 93 TYR A O 1
ATOM 725 N N . THR A 1 94 ? 0.581 -4.464 -12.065 1.00 90.62 94 THR A N 1
ATOM 726 C CA . THR A 1 94 ? 0.151 -3.275 -12.812 1.00 90.62 94 THR A CA 1
ATOM 727 C C . THR A 1 94 ? -0.263 -2.180 -11.827 1.00 90.62 94 THR A C 1
ATOM 729 O O . THR A 1 94 ? -0.750 -2.484 -10.734 1.00 90.62 94 THR A O 1
ATOM 732 N N . ASP A 1 95 ? -0.139 -0.906 -12.208 1.00 85.12 95 ASP A N 1
ATOM 733 C CA . ASP A 1 95 ? -0.590 0.218 -11.368 1.00 85.12 95 ASP A CA 1
ATOM 734 C C . ASP A 1 95 ? -2.077 0.115 -11.010 1.00 85.12 95 ASP A C 1
ATOM 736 O O . ASP A 1 95 ? -2.489 0.461 -9.902 1.00 85.12 95 ASP A O 1
ATOM 740 N N . THR A 1 96 ? -2.887 -0.387 -11.946 1.00 87.81 96 THR A N 1
ATOM 741 C CA . THR A 1 96 ? -4.332 -0.564 -11.751 1.00 87.81 96 THR A CA 1
ATOM 742 C C . THR A 1 96 ? -4.610 -1.639 -10.707 1.00 87.81 96 THR A C 1
ATOM 744 O O . THR A 1 96 ? -5.363 -1.394 -9.764 1.00 87.81 96 THR A O 1
ATOM 747 N N . ASP A 1 97 ? -3.964 -2.801 -10.823 1.00 89.25 97 ASP A N 1
ATOM 748 C CA . ASP A 1 97 ? -4.138 -3.899 -9.869 1.00 89.25 97 ASP A CA 1
ATOM 749 C C . ASP A 1 97 ? -3.603 -3.532 -8.483 1.00 89.25 97 ASP A C 1
ATOM 751 O O . ASP A 1 97 ? -4.214 -3.872 -7.469 1.00 89.25 97 ASP A O 1
ATOM 755 N N . PHE A 1 98 ? -2.486 -2.800 -8.423 1.00 91.38 98 PHE A N 1
ATOM 756 C CA . PHE A 1 98 ? -1.915 -2.329 -7.165 1.00 91.38 98 PHE A CA 1
ATOM 757 C C . PHE A 1 98 ? -2.892 -1.391 -6.452 1.00 91.38 98 PHE A C 1
ATOM 759 O O . PHE A 1 98 ? -3.202 -1.591 -5.278 1.00 91.38 98 PHE A O 1
ATOM 766 N N . LYS A 1 99 ? -3.441 -0.405 -7.171 1.00 87.25 99 LYS A N 1
ATOM 767 C CA . LYS A 1 99 ? -4.431 0.537 -6.628 1.00 87.25 99 LYS A CA 1
ATOM 768 C C . LYS A 1 99 ? -5.699 -0.176 -6.167 1.00 87.25 99 LYS A C 1
ATOM 770 O O . LYS A 1 99 ? -6.190 0.122 -5.079 1.00 87.25 99 LYS A O 1
ATOM 775 N N . ALA A 1 100 ? -6.187 -1.145 -6.940 1.00 91.19 100 ALA A N 1
ATOM 776 C CA . ALA A 1 100 ? -7.342 -1.952 -6.562 1.00 91.19 100 ALA A CA 1
ATOM 777 C C . ALA A 1 100 ? -7.103 -2.717 -5.249 1.00 91.19 100 ALA A C 1
ATOM 779 O O . ALA A 1 100 ? -7.955 -2.695 -4.359 1.00 91.19 100 ALA A O 1
ATOM 780 N N . ASP A 1 101 ? -5.928 -3.325 -5.085 1.00 93.38 101 ASP A N 1
ATOM 781 C CA . ASP A 1 101 ? -5.588 -4.077 -3.875 1.00 93.38 101 ASP A CA 1
ATOM 782 C C . ASP A 1 101 ? -5.380 -3.173 -2.659 1.00 93.38 101 ASP A C 1
ATOM 784 O O . ASP A 1 101 ? -5.814 -3.511 -1.557 1.00 93.38 101 ASP A O 1
ATOM 788 N N . VAL A 1 102 ? -4.785 -1.994 -2.849 1.00 90.88 102 VAL A N 1
ATOM 789 C CA . VAL A 1 102 ? -4.691 -0.967 -1.803 1.00 90.88 102 VAL A CA 1
ATOM 790 C C . VAL A 1 102 ? -6.086 -0.554 -1.334 1.00 90.88 102 VAL A C 1
ATOM 792 O O . VAL A 1 102 ? -6.348 -0.560 -0.130 1.00 90.88 102 VAL A O 1
ATOM 795 N N . SER A 1 103 ? -6.997 -0.239 -2.259 1.00 86.81 103 SER A N 1
ATOM 796 C CA . SER A 1 103 ? -8.377 0.128 -1.925 1.00 86.81 103 SER A CA 1
ATOM 797 C C . SER A 1 103 ? -9.124 -1.013 -1.235 1.00 86.81 103 SER A C 1
ATOM 799 O O . SER A 1 103 ? -9.836 -0.778 -0.257 1.00 86.81 103 SER A O 1
ATOM 801 N N . TYR A 1 104 ? -8.922 -2.253 -1.682 1.00 91.81 104 TYR A N 1
ATOM 802 C CA . TYR A 1 104 ? -9.480 -3.432 -1.029 1.00 91.81 104 TYR A CA 1
ATOM 803 C C . TYR A 1 104 ? -9.004 -3.542 0.424 1.00 91.81 104 TYR A C 1
ATOM 805 O O . TYR A 1 104 ? -9.833 -3.589 1.330 1.00 91.81 104 TYR A O 1
ATOM 813 N N . LEU A 1 105 ? -7.698 -3.491 0.689 1.00 88.12 105 LEU A N 1
ATOM 814 C CA . LEU A 1 105 ? -7.157 -3.576 2.051 1.00 88.12 105 LEU A CA 1
ATOM 815 C C . LEU A 1 105 ? -7.636 -2.419 2.942 1.00 88.12 105 LEU A C 1
ATOM 817 O O . LEU A 1 105 ? -7.975 -2.637 4.106 1.00 88.12 105 LEU A O 1
ATOM 821 N N . GLN A 1 106 ? -7.726 -1.206 2.395 1.00 88.31 106 GLN A N 1
ATOM 822 C CA . GLN A 1 106 ? -8.268 -0.045 3.105 1.00 88.31 106 GLN A CA 1
ATOM 823 C C . GLN A 1 106 ? -9.748 -0.223 3.466 1.00 88.31 106 GLN A C 1
ATOM 825 O O . GLN A 1 106 ? -10.145 0.149 4.571 1.00 88.31 106 GLN A O 1
ATOM 830 N N . SER A 1 107 ? -10.550 -0.849 2.596 1.00 88.94 107 SER A N 1
ATOM 831 C CA . SER A 1 107 ? -11.947 -1.201 2.903 1.00 88.94 107 SER A CA 1
ATOM 832 C C . SER A 1 107 ? -12.070 -2.189 4.070 1.00 88.94 107 SER A C 1
ATOM 834 O O . SER A 1 107 ? -13.066 -2.175 4.785 1.00 88.94 107 SER A O 1
ATOM 836 N N . GLN A 1 108 ? -11.033 -3.000 4.305 1.00 88.31 108 GLN A N 1
ATOM 837 C CA . GLN A 1 108 ? -10.929 -3.919 5.443 1.00 88.31 108 GLN A CA 1
ATOM 838 C C . GLN A 1 108 ? -10.372 -3.239 6.711 1.00 88.31 108 GLN A C 1
ATOM 840 O O . GLN A 1 108 ? -10.024 -3.917 7.675 1.00 88.31 108 GLN A O 1
ATOM 845 N N . GLY A 1 109 ? -10.226 -1.910 6.711 1.00 86.06 109 GLY A N 1
ATOM 846 C CA . GLY A 1 109 ? -9.703 -1.135 7.839 1.00 86.06 109 GLY A CA 1
ATOM 847 C C . GLY A 1 109 ? -8.176 -1.109 7.952 1.00 86.06 109 GLY A C 1
ATOM 848 O O . GLY A 1 109 ? -7.648 -0.464 8.859 1.00 86.06 109 GLY A O 1
ATOM 849 N N . LYS A 1 110 ? -7.448 -1.752 7.030 1.00 88.38 110 LYS A N 1
ATOM 850 C CA . LYS A 1 110 ? -5.978 -1.771 7.032 1.00 88.38 110 LYS A CA 1
ATOM 851 C C . LYS A 1 110 ? -5.413 -0.444 6.545 1.00 88.38 110 LYS A C 1
ATOM 853 O O . LYS A 1 110 ? -6.011 0.254 5.726 1.00 88.38 110 LYS A O 1
ATOM 858 N N . LYS A 1 111 ? -4.215 -0.097 7.006 1.00 87.06 111 LYS A N 1
ATOM 859 C CA . LYS A 1 111 ? -3.470 1.060 6.497 1.00 87.06 111 LYS A CA 1
ATOM 860 C C . LYS A 1 111 ? -2.376 0.579 5.560 1.00 87.06 111 LYS A C 1
ATOM 862 O O . LYS A 1 111 ? -1.518 -0.191 5.968 1.00 87.06 111 LYS A O 1
ATOM 867 N N . VAL A 1 112 ? -2.389 1.054 4.319 1.00 88.62 112 VAL A N 1
ATOM 868 C CA . VAL A 1 112 ? -1.313 0.800 3.353 1.00 88.62 112 VAL A CA 1
ATOM 869 C C . VAL A 1 112 ? -0.558 2.100 3.129 1.00 88.62 112 VAL A C 1
ATOM 871 O O . VAL A 1 112 ? -1.164 3.135 2.854 1.00 88.62 112 VAL A O 1
ATOM 874 N N . ILE A 1 113 ? 0.752 2.054 3.331 1.00 86.81 113 ILE A N 1
ATOM 875 C CA . ILE A 1 113 ? 1.622 3.220 3.439 1.00 86.81 113 ILE A CA 1
ATOM 876 C C . ILE A 1 113 ? 2.840 2.979 2.559 1.00 86.81 113 ILE A C 1
ATOM 878 O O . ILE A 1 113 ? 3.501 1.960 2.703 1.00 86.81 113 ILE A O 1
ATOM 882 N N . ILE A 1 114 ? 3.170 3.908 1.665 1.00 84.50 114 ILE A N 1
ATOM 883 C CA . ILE A 1 114 ? 4.384 3.792 0.850 1.00 84.50 114 ILE A CA 1
ATOM 884 C C . ILE A 1 114 ? 5.564 4.350 1.642 1.00 84.50 114 ILE A C 1
ATOM 886 O O . ILE A 1 114 ? 5.608 5.531 1.975 1.00 84.50 114 ILE A O 1
ATOM 890 N N . SER A 1 115 ? 6.523 3.495 1.974 1.00 80.56 115 SER A N 1
ATOM 891 C CA . SER A 1 115 ? 7.730 3.882 2.692 1.00 80.56 115 SER A CA 1
ATOM 892 C C . SER A 1 115 ? 8.726 4.523 1.727 1.00 80.56 115 SER A C 1
ATOM 894 O O . SER A 1 115 ? 9.115 3.925 0.724 1.00 80.56 115 SER A O 1
ATOM 896 N N . MET A 1 116 ? 9.163 5.739 2.049 1.00 72.69 116 MET A N 1
ATOM 897 C CA . MET A 1 116 ? 10.325 6.354 1.409 1.00 72.69 116 MET A CA 1
ATOM 898 C C . MET A 1 116 ? 11.574 5.875 2.145 1.00 72.69 116 MET A C 1
ATOM 900 O O . MET A 1 116 ? 11.727 6.122 3.342 1.00 72.69 116 MET A O 1
ATOM 904 N N . GLY A 1 117 ? 12.457 5.173 1.448 1.00 63.25 117 GLY A N 1
ATOM 905 C CA . GLY A 1 117 ? 13.626 4.549 2.054 1.00 63.25 117 GLY A CA 1
ATOM 906 C C . GLY A 1 117 ? 14.671 4.180 1.016 1.00 63.25 117 GLY A C 1
ATOM 907 O O . GLY A 1 117 ? 14.593 4.599 -0.134 1.00 63.25 117 GLY A O 1
ATOM 908 N N . VAL A 1 118 ? 15.691 3.438 1.440 1.00 49.94 118 VAL A N 1
ATOM 909 C CA . VAL A 1 118 ? 16.892 3.200 0.638 1.00 49.94 118 VAL A CA 1
ATOM 910 C C . VAL A 1 118 ? 17.235 1.721 0.557 1.00 49.94 118 VAL A C 1
ATOM 912 O O . VAL A 1 118 ? 17.656 1.121 1.542 1.00 49.94 118 VAL A O 1
ATOM 915 N N . ARG A 1 119 ? 17.152 1.164 -0.656 1.00 49.66 119 ARG A N 1
ATOM 916 C CA . ARG A 1 119 ? 17.958 0.002 -1.058 1.00 49.66 119 ARG A CA 1
ATOM 917 C C . ARG A 1 119 ? 19.429 0.404 -1.298 1.00 49.66 119 ARG A C 1
ATOM 919 O O . ARG A 1 119 ? 20.317 -0.429 -1.163 1.00 49.66 119 ARG A O 1
ATOM 926 N N . MET A 1 120 ? 19.702 1.692 -1.553 1.00 48.72 120 MET A N 1
ATOM 927 C CA . MET A 1 120 ? 21.036 2.321 -1.555 1.00 48.72 120 MET A CA 1
ATOM 928 C C . MET A 1 120 ? 20.980 3.718 -0.919 1.00 48.72 120 MET A C 1
ATOM 930 O O . MET A 1 120 ? 20.108 4.512 -1.252 1.00 48.72 120 MET A O 1
ATOM 934 N N . GLY A 1 121 ? 21.881 3.989 0.029 1.00 44.09 121 GLY A N 1
ATOM 935 C CA . GLY A 1 121 ? 21.825 5.097 0.988 1.00 44.09 121 GLY A CA 1
ATOM 936 C C . GLY A 1 121 ? 21.576 6.517 0.448 1.00 44.09 121 GLY A C 1
ATOM 937 O O . GLY A 1 121 ? 22.051 6.899 -0.611 1.00 44.09 121 GLY A O 1
ATOM 938 N N . ARG A 1 122 ? 20.902 7.308 1.300 1.00 43.56 122 ARG A N 1
ATOM 939 C CA . ARG A 1 122 ? 20.644 8.763 1.252 1.00 43.56 122 ARG A CA 1
ATOM 940 C C . ARG A 1 122 ? 19.912 9.294 0.003 1.00 43.56 122 ARG A C 1
ATOM 942 O O . ARG A 1 122 ? 20.527 9.615 -1.005 1.00 43.56 122 ARG A O 1
ATOM 949 N N . CYS A 1 123 ? 18.604 9.537 0.139 1.00 45.66 123 CYS A N 1
ATOM 950 C CA . CYS A 1 123 ? 17.842 10.386 -0.785 1.00 45.66 123 CYS A CA 1
ATOM 951 C C . CYS A 1 123 ? 17.764 11.831 -0.253 1.00 45.66 123 CYS A C 1
ATOM 953 O O . CYS A 1 123 ? 17.360 12.039 0.891 1.00 45.66 123 CYS A O 1
ATOM 955 N N . ASN A 1 124 ? 18.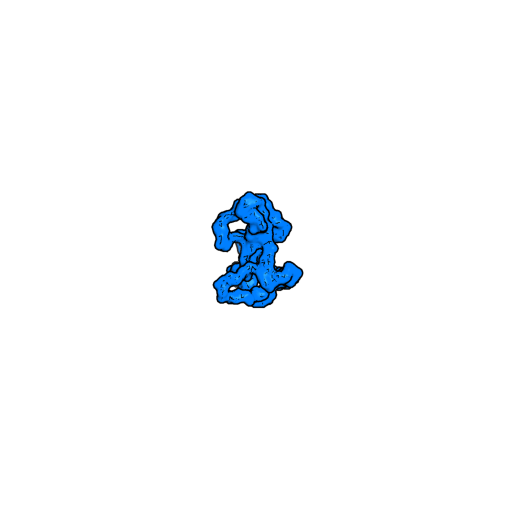118 12.830 -1.071 1.00 49.50 124 ASN A N 1
ATOM 956 C CA . ASN A 1 124 ? 17.889 14.253 -0.785 1.00 49.50 124 ASN A CA 1
ATOM 957 C C . ASN A 1 124 ? 16.555 14.683 -1.430 1.00 49.50 124 ASN A C 1
ATOM 959 O O . ASN A 1 124 ? 16.530 15.293 -2.497 1.00 49.50 124 ASN A O 1
ATOM 963 N N . CYS A 1 125 ? 15.432 14.261 -0.843 1.00 49.81 125 CYS A N 1
ATOM 964 C CA . CYS A 1 125 ? 14.087 14.474 -1.391 1.00 49.81 125 CYS A CA 1
ATOM 965 C C . CYS A 1 125 ? 13.623 15.920 -1.160 1.00 49.81 125 CYS A C 1
ATOM 967 O O . CYS A 1 125 ? 13.519 16.349 -0.011 1.00 49.81 125 CYS A O 1
ATOM 969 N N . ARG A 1 126 ? 13.302 16.664 -2.228 1.00 53.72 126 ARG A N 1
ATOM 970 C CA . ARG A 1 126 ? 12.783 18.047 -2.140 1.00 53.72 126 ARG A CA 1
ATOM 971 C C . ARG A 1 126 ? 11.300 18.151 -2.513 1.00 53.72 126 ARG A C 1
ATOM 973 O O . ARG A 1 126 ? 10.646 19.090 -2.066 1.00 53.72 126 ARG A O 1
ATOM 980 N N . THR A 1 127 ? 10.760 17.186 -3.267 1.00 51.53 127 THR A N 1
ATOM 981 C CA . THR A 1 127 ? 9.398 17.274 -3.819 1.00 51.53 127 THR A CA 1
ATOM 982 C C . THR A 1 127 ? 8.735 15.889 -3.940 1.00 51.53 127 THR A C 1
ATOM 984 O O . THR A 1 127 ? 9.198 15.068 -4.731 1.00 51.53 127 THR A O 1
ATOM 987 N N . PRO A 1 128 ? 7.669 15.606 -3.164 1.00 53.59 128 PRO A N 1
ATOM 988 C CA . PRO A 1 128 ? 6.906 14.358 -3.262 1.00 53.59 128 PRO A CA 1
ATOM 989 C C . PRO A 1 128 ? 5.801 14.401 -4.341 1.00 53.59 128 PRO A C 1
ATOM 991 O O . PRO A 1 128 ? 5.153 15.432 -4.513 1.00 53.59 128 PRO A O 1
ATOM 994 N N . GLU A 1 129 ? 5.541 13.277 -5.024 1.00 56.88 129 GLU A N 1
ATOM 995 C CA . GLU A 1 129 ? 4.370 13.078 -5.907 1.00 56.88 129 GLU A CA 1
ATOM 996 C C . GLU A 1 129 ? 3.038 12.979 -5.113 1.00 56.88 129 GLU A C 1
ATOM 998 O O . GLU A 1 129 ? 3.064 12.738 -3.901 1.00 56.88 129 GLU A O 1
ATOM 1003 N N . PRO A 1 130 ? 1.852 13.098 -5.751 1.00 55.25 130 PRO A N 1
ATOM 1004 C CA . PRO A 1 130 ? 0.543 13.012 -5.084 1.00 55.25 130 PRO A CA 1
ATOM 1005 C C . PRO A 1 130 ? 0.328 11.733 -4.259 1.00 55.25 130 PRO A C 1
ATOM 1007 O O . PRO A 1 130 ? -0.284 11.780 -3.191 1.00 55.25 130 PRO A O 1
ATOM 1010 N N . GLU A 1 131 ? 0.878 10.598 -4.697 1.00 54.22 131 GLU A N 1
ATOM 1011 C CA . GLU A 1 131 ? 0.805 9.326 -3.960 1.00 54.22 131 GLU A CA 1
ATOM 1012 C C . GLU A 1 131 ? 1.566 9.390 -2.617 1.00 54.22 131 GLU A C 1
ATOM 1014 O O . GLU A 1 131 ? 1.176 8.763 -1.631 1.00 54.22 131 GLU A O 1
ATOM 1019 N N . ILE A 1 132 ? 2.579 10.255 -2.516 1.00 53.59 132 ILE A N 1
ATOM 1020 C CA . ILE A 1 132 ? 3.339 10.534 -1.288 1.00 53.59 132 ILE A CA 1
ATOM 1021 C C . ILE A 1 132 ? 2.643 11.606 -0.420 1.00 53.59 132 ILE A C 1
ATOM 1023 O O . ILE A 1 132 ? 2.818 11.655 0.800 1.00 53.59 132 ILE A O 1
ATOM 1027 N N . ILE A 1 133 ? 1.773 12.441 -0.989 1.00 53.22 133 ILE A N 1
ATOM 1028 C CA . ILE A 1 133 ? 0.913 13.335 -0.191 1.00 53.22 133 ILE A CA 1
ATOM 1029 C C . ILE A 1 133 ? -0.085 12.505 0.636 1.00 53.22 133 ILE A C 1
ATOM 1031 O O . ILE A 1 133 ? -0.292 12.791 1.820 1.00 53.22 133 ILE A O 1
ATOM 1035 N N . SER A 1 134 ? -0.604 11.415 0.060 1.00 53.22 134 SER A N 1
ATOM 1036 C CA . SER A 1 134 ? -1.419 10.418 0.7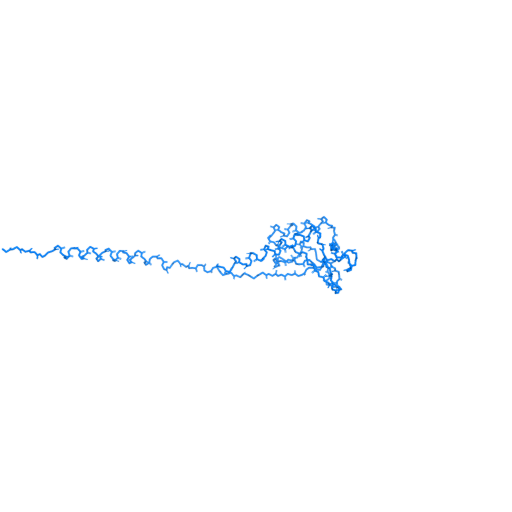72 1.00 53.22 134 SER A CA 1
ATOM 1037 C C . SER A 1 134 ? -0.652 9.755 1.935 1.00 53.22 134 SER A C 1
ATOM 1039 O O . SER A 1 134 ? -1.196 9.597 3.031 1.00 53.22 134 SER A O 1
ATOM 1041 N N . LEU A 1 135 ? 0.653 9.484 1.771 1.00 55.00 135 LEU A N 1
ATOM 1042 C CA . LEU A 1 135 ? 1.549 9.023 2.847 1.00 55.00 135 LEU A CA 1
ATOM 1043 C C . LEU A 1 135 ? 1.593 10.006 4.032 1.00 55.00 135 LEU A C 1
ATOM 1045 O O . LEU A 1 135 ? 1.431 9.596 5.184 1.00 55.00 135 LEU A O 1
ATOM 1049 N N . ILE A 1 136 ? 1.780 11.304 3.778 1.00 55.09 136 ILE A N 1
ATOM 1050 C CA . ILE A 1 136 ? 1.840 12.325 4.842 1.00 55.09 136 ILE A CA 1
ATOM 1051 C C . ILE A 1 136 ? 0.500 12.414 5.584 1.00 55.09 136 ILE A C 1
ATOM 1053 O O . ILE A 1 136 ? 0.478 12.562 6.809 1.00 55.09 136 ILE A O 1
ATOM 1057 N N . GLN A 1 137 ? -0.615 12.307 4.862 1.00 56.22 137 GLN A N 1
ATOM 1058 C CA . GLN A 1 137 ? -1.955 12.317 5.448 1.00 56.22 137 GLN A CA 1
ATOM 1059 C C . GLN A 1 137 ? -2.217 11.065 6.295 1.00 56.22 137 GLN A C 1
ATOM 1061 O O . GLN A 1 137 ? -2.691 11.187 7.426 1.00 56.22 137 GLN A O 1
ATOM 1066 N N . SER A 1 138 ? -1.824 9.881 5.816 1.00 51.31 138 SER A N 1
ATOM 1067 C CA . SER A 1 138 ? -1.930 8.627 6.570 1.00 51.31 138 SER A CA 1
ATOM 1068 C C . SER A 1 138 ? -1.088 8.658 7.851 1.00 51.31 138 SER A C 1
ATOM 1070 O O . SER A 1 138 ? -1.598 8.352 8.930 1.00 51.31 138 SER A O 1
ATOM 1072 N N . LEU A 1 139 ? 0.161 9.134 7.792 1.00 52.34 139 LEU A N 1
ATOM 1073 C CA . LEU A 1 139 ? 1.024 9.261 8.975 1.00 52.34 139 LEU A CA 1
ATOM 1074 C C . LEU A 1 139 ? 0.479 10.259 10.009 1.00 52.34 139 LEU A C 1
ATOM 1076 O O . LEU A 1 139 ? 0.584 10.019 11.213 1.00 52.34 139 LEU A O 1
ATOM 1080 N N . ARG A 1 140 ? -0.130 11.369 9.567 1.00 55.19 140 ARG A N 1
ATOM 1081 C CA . ARG A 1 140 ? -0.848 12.278 10.478 1.00 55.19 140 ARG A CA 1
ATOM 1082 C C . ARG A 1 140 ? -2.072 11.605 11.092 1.00 55.19 140 ARG A C 1
ATOM 1084 O O . ARG A 1 140 ? -2.300 11.777 12.284 1.00 55.19 140 ARG A O 1
ATOM 1091 N N . SER A 1 141 ? -2.818 10.819 10.315 1.00 49.97 141 SER A N 1
ATOM 1092 C CA . SER A 1 141 ? -3.968 10.073 10.836 1.00 49.97 141 SER A CA 1
ATOM 1093 C C . SER A 1 141 ? -3.552 9.071 11.919 1.00 49.97 141 SER A C 1
ATOM 1095 O O . SER A 1 141 ? -4.139 9.082 12.991 1.00 49.97 141 SER A O 1
ATOM 1097 N N . LEU A 1 142 ? -2.463 8.317 11.712 1.00 50.66 142 LEU A N 1
ATOM 1098 C CA . LEU A 1 142 ? -1.919 7.376 12.699 1.00 50.66 142 LEU A CA 1
ATOM 1099 C C . LEU A 1 142 ? -1.466 8.062 13.988 1.00 50.66 142 LEU A C 1
ATOM 1101 O O . LEU A 1 142 ? -1.730 7.554 15.073 1.00 50.66 142 LEU A O 1
ATOM 1105 N N . ARG A 1 143 ? -0.816 9.228 13.881 1.00 51.34 143 ARG A N 1
ATOM 1106 C CA . ARG A 1 143 ? -0.438 10.032 15.051 1.00 51.34 143 ARG A CA 1
ATOM 1107 C C . ARG A 1 143 ? -1.665 10.459 15.856 1.00 51.34 143 ARG A C 1
ATOM 1109 O O . ARG A 1 143 ? -1.651 10.366 17.075 1.00 51.34 143 ARG A O 1
ATOM 1116 N N . ASN A 1 144 ? -2.719 10.905 15.178 1.00 48.41 144 ASN A N 1
ATOM 1117 C CA . ASN A 1 144 ? -3.927 11.395 15.835 1.00 48.41 144 ASN A CA 1
ATOM 1118 C C . ASN A 1 144 ? -4.760 10.254 16.441 1.00 48.41 144 ASN A C 1
ATOM 1120 O O . ASN A 1 144 ? -5.302 10.419 17.529 1.00 48.41 144 ASN A O 1
ATOM 1124 N N . THR A 1 145 ? -4.819 9.089 15.790 1.00 46.97 145 THR A N 1
ATOM 1125 C CA . THR A 1 145 ? -5.447 7.882 16.351 1.00 46.97 145 THR A CA 1
ATOM 1126 C C . THR A 1 145 ? -4.675 7.383 17.576 1.00 46.97 145 THR A C 1
ATOM 1128 O O . THR A 1 145 ? -5.260 7.217 18.636 1.00 46.97 145 THR A O 1
ATOM 1131 N N . ALA A 1 146 ? -3.345 7.274 17.497 1.00 39.22 146 ALA A N 1
ATOM 1132 C CA . ALA A 1 146 ? -2.530 6.861 18.642 1.00 39.22 146 ALA A CA 1
ATOM 1133 C C . ALA A 1 146 ? -2.578 7.853 19.825 1.00 39.22 146 ALA A C 1
ATOM 1135 O O . ALA A 1 146 ? -2.424 7.442 20.970 1.00 39.22 146 ALA A O 1
ATOM 1136 N N . SER A 1 147 ? -2.796 9.151 19.572 1.00 37.59 147 SER A N 1
ATOM 1137 C CA . SER A 1 147 ? -2.989 10.154 20.632 1.00 37.59 147 SER A CA 1
ATOM 1138 C C . SER A 1 147 ? -4.402 10.187 21.222 1.00 37.59 147 SER A C 1
ATOM 1140 O O . SER A 1 147 ? -4.553 10.674 22.337 1.00 37.59 147 SER A O 1
ATOM 1142 N N . THR A 1 148 ? -5.426 9.705 20.512 1.00 37.59 148 THR A N 1
ATOM 1143 C CA . THR A 1 148 ? -6.815 9.670 21.016 1.00 37.59 148 THR A CA 1
ATOM 1144 C C . THR A 1 148 ? -7.120 8.424 21.849 1.00 37.59 148 THR A C 1
ATOM 1146 O O . THR A 1 148 ? -8.063 8.452 22.627 1.00 37.59 148 THR A O 1
ATOM 1149 N N . ASP A 1 149 ? -6.267 7.398 21.780 1.00 34.34 149 ASP A N 1
ATOM 1150 C CA . ASP A 1 149 ? -6.320 6.188 22.620 1.00 34.34 149 ASP A CA 1
ATOM 1151 C C . ASP A 1 149 ? -5.530 6.314 23.950 1.00 34.34 149 ASP A C 1
ATOM 1153 O O . ASP A 1 149 ? -5.308 5.321 24.644 1.00 34.34 149 ASP A O 1
ATOM 1157 N N . LEU A 1 150 ? -5.078 7.524 24.316 1.00 32.56 150 LEU A N 1
ATOM 1158 C CA . LEU A 1 150 ? -4.305 7.813 25.540 1.00 32.56 150 LEU A CA 1
ATOM 1159 C C . LEU A 1 150 ? -4.977 8.825 26.493 1.00 32.56 150 LEU A C 1
ATOM 1161 O O . LEU A 1 150 ? -4.293 9.410 27.336 1.00 32.56 150 LEU A O 1
ATOM 1165 N N . MET A 1 151 ? -6.293 9.035 26.390 1.00 32.41 151 MET A N 1
ATOM 1166 C CA . MET A 1 151 ? -7.069 9.853 27.338 1.00 32.41 151 MET A CA 1
ATOM 1167 C C . MET A 1 151 ? -8.193 9.058 27.990 1.00 32.41 151 MET A C 1
ATOM 1169 O O . MET A 1 151 ? -8.860 8.285 27.270 1.00 32.41 151 MET A O 1
#

InterPro domains:
  IPR001223 Glycoside hydrolase family 18, catalytic domain [PS51910] (42-151)
  IPR006311 Twin-arginine translocation pathway, signal sequence [PS51318] (1-37)
  IPR017853 Glycoside hydrolase superfamily [SSF51445] (39-122)